Protein AF-A0A7X9C473-F1 (afdb_monomer_lite)

Sequence (97 aa):
MLSAERKAHMINSLKNDYVILTDVVIETIGDISSDMYFTGELHQGDIEELASLRAAYALNMRHNPEKAVDIIEKIFELRDRYDLARAALGSHLPLNA

Radius of gyration: 15.18 Å; chains: 1; bounding box: 30×28×44 Å

Secondary structure (DSSP, 8-state):
---HHHHHHHHHHHHH-HHHHHHHHHHHHHHHHHHHHHHS---HHHHHHHHHHHHHHHHHTTT-HHHHHHHHHHHHHHHHHHHHHHHHHHHHS-S--

Foldseek 3Di:
DDDPVRLVVQLVCLAPPLPVVVVVLVVLLVVLVVLCVVLVVVPVVLVVVSVVLNVQLVVQSNPPSSVNSVSSVVSVVSSVVSVVSVVVVVVPPPPPD

Structure (mmCIF, N/CA/C/O backbone):
data_AF-A0A7X9C473-F1
#
_entry.id   AF-A0A7X9C473-F1
#
loop_
_atom_site.group_PDB
_atom_site.id
_atom_site.type_symbol
_atom_site.label_atom_id
_atom_site.label_alt_id
_atom_site.label_comp_id
_atom_site.label_asym_id
_atom_site.label_entity_id
_atom_site.label_seq_id
_atom_site.pdbx_PDB_ins_code
_atom_site.Cartn_x
_atom_site.Cartn_y
_atom_site.Cartn_z
_atom_site.occupancy
_atom_site.B_iso_or_equiv
_atom_site.auth_seq_id
_atom_site.auth_comp_id
_atom_site.auth_asym_id
_atom_site.auth_atom_id
_atom_site.pdbx_PDB_model_num
ATOM 1 N N . MET A 1 1 ? 9.556 3.028 4.801 1.00 79.94 1 MET A N 1
ATOM 2 C CA . MET A 1 1 ? 8.954 2.792 6.134 1.00 79.94 1 MET A CA 1
ATOM 3 C C . MET A 1 1 ? 8.258 4.033 6.685 1.00 79.94 1 MET A C 1
ATOM 5 O O . MET A 1 1 ? 8.820 5.124 6.669 1.00 79.94 1 MET A O 1
ATOM 9 N N . LEU A 1 2 ? 7.041 3.855 7.192 1.00 88.12 2 LEU A N 1
ATOM 10 C CA . LEU A 1 2 ? 6.217 4.861 7.857 1.00 88.12 2 LEU A CA 1
ATOM 11 C C . LEU A 1 2 ? 6.716 5.127 9.286 1.00 88.12 2 LEU A C 1
ATOM 13 O O . LEU A 1 2 ? 7.104 4.208 10.008 1.00 88.12 2 LEU A O 1
ATOM 17 N N . SER A 1 3 ? 6.649 6.386 9.729 1.00 94.50 3 SER A N 1
ATOM 18 C CA . SER A 1 3 ? 6.900 6.727 11.133 1.00 94.50 3 SER A CA 1
ATOM 19 C C . SER A 1 3 ? 5.810 6.153 12.045 1.00 94.50 3 SER A C 1
ATOM 21 O O . SER A 1 3 ? 4.669 5.962 11.621 1.00 94.50 3 SER A O 1
ATOM 23 N N . ALA A 1 4 ? 6.137 5.931 13.322 1.00 94.31 4 ALA A N 1
ATOM 24 C CA . ALA A 1 4 ? 5.171 5.451 14.316 1.00 94.31 4 ALA A CA 1
ATOM 25 C C . ALA A 1 4 ? 3.941 6.372 14.430 1.00 94.31 4 ALA A C 1
ATOM 27 O O . ALA A 1 4 ? 2.814 5.894 14.528 1.00 94.31 4 ALA A O 1
ATOM 28 N N . GLU A 1 5 ? 4.153 7.687 14.342 1.00 95.88 5 GLU A N 1
ATOM 29 C CA . GLU A 1 5 ? 3.084 8.689 14.335 1.00 95.88 5 GLU A CA 1
ATOM 30 C C . GLU A 1 5 ? 2.163 8.538 13.115 1.00 95.88 5 GLU A C 1
ATOM 32 O O . GLU A 1 5 ? 0.943 8.475 13.265 1.00 95.88 5 GLU A O 1
ATOM 37 N N . ARG A 1 6 ? 2.732 8.394 11.907 1.00 94.31 6 ARG A N 1
ATOM 38 C CA . ARG A 1 6 ? 1.946 8.152 10.687 1.00 94.31 6 ARG A CA 1
ATOM 39 C C . ARG A 1 6 ? 1.174 6.839 10.765 1.00 94.31 6 ARG A C 1
ATOM 41 O O . ARG A 1 6 ? 0.000 6.822 10.402 1.00 94.31 6 ARG A O 1
ATOM 48 N N . LYS A 1 7 ? 1.792 5.767 11.274 1.00 96.31 7 LYS A N 1
ATOM 49 C CA . LYS A 1 7 ? 1.109 4.481 11.482 1.00 96.31 7 LYS A CA 1
ATOM 50 C C . LYS A 1 7 ? -0.083 4.635 12.426 1.00 96.31 7 LYS A C 1
ATOM 52 O O . LYS A 1 7 ? -1.181 4.204 12.087 1.00 96.31 7 LYS A O 1
ATOM 57 N N . ALA A 1 8 ? 0.100 5.300 13.568 1.00 96.75 8 ALA A N 1
ATOM 58 C CA . ALA A 1 8 ? -0.974 5.545 14.529 1.00 96.75 8 ALA A CA 1
ATOM 59 C C . ALA A 1 8 ? -2.119 6.373 13.922 1.00 96.75 8 ALA A C 1
ATOM 61 O O . ALA A 1 8 ? -3.289 6.031 14.105 1.00 96.75 8 ALA A O 1
ATOM 62 N N . HIS A 1 9 ? -1.792 7.414 13.150 1.00 95.88 9 HIS A N 1
ATOM 63 C CA . HIS A 1 9 ? -2.787 8.217 12.443 1.00 95.88 9 HIS A CA 1
ATOM 64 C C . HIS A 1 9 ? -3.587 7.377 11.439 1.00 95.88 9 HIS A C 1
ATOM 66 O O . HIS A 1 9 ? -4.813 7.414 11.454 1.00 95.88 9 HIS A O 1
ATOM 72 N N . MET A 1 10 ? -2.917 6.569 10.611 1.00 96.44 10 MET A N 1
ATOM 73 C CA . MET A 1 10 ? -3.577 5.693 9.636 1.00 96.44 10 MET A CA 1
ATOM 74 C C . MET A 1 10 ? -4.466 4.636 10.300 1.00 96.44 10 MET A C 1
ATOM 76 O O . MET A 1 10 ? -5.591 4.420 9.855 1.00 96.44 10 MET A O 1
ATOM 80 N N . ILE A 1 11 ? -4.003 4.022 11.394 1.00 97.31 11 ILE A N 1
ATOM 81 C CA . ILE A 1 11 ? -4.809 3.086 12.192 1.00 97.31 11 ILE A CA 1
ATOM 82 C C . ILE A 1 11 ? -6.079 3.784 12.688 1.00 97.31 11 ILE A C 1
ATOM 84 O O . ILE A 1 11 ? -7.172 3.226 12.597 1.00 97.31 11 ILE A O 1
ATOM 88 N N . ASN A 1 12 ? -5.949 5.010 13.201 1.00 96.25 12 ASN A N 1
ATOM 89 C CA . ASN A 1 12 ? -7.089 5.786 13.672 1.00 96.25 12 ASN A CA 1
ATOM 90 C C . ASN A 1 12 ? -8.044 6.165 12.526 1.00 96.25 12 ASN A C 1
ATOM 92 O O . ASN A 1 12 ? -9.257 6.092 12.706 1.00 96.25 12 ASN A O 1
ATOM 96 N N . SER A 1 13 ? -7.528 6.508 11.341 1.00 94.75 13 SER A N 1
ATOM 97 C CA . SER A 1 13 ? -8.355 6.724 10.147 1.00 94.75 13 SER A CA 1
ATOM 98 C C . SER A 1 13 ? -9.168 5.476 9.805 1.00 94.75 13 SER A C 1
ATOM 100 O O . SER A 1 13 ? -10.383 5.574 9.710 1.00 94.75 13 SER A O 1
ATOM 102 N N . LEU A 1 14 ? -8.543 4.294 9.734 1.00 96.19 14 LEU A N 1
ATOM 103 C CA . LEU A 1 14 ? -9.250 3.038 9.443 1.00 96.19 14 LEU A CA 1
ATOM 104 C C . LEU A 1 14 ? -10.319 2.684 10.486 1.00 96.19 14 LEU A C 1
ATOM 106 O O . LEU A 1 14 ? -11.360 2.137 10.134 1.00 96.19 14 LEU A O 1
ATOM 110 N N . LYS A 1 15 ? -10.078 2.992 11.766 1.00 95.69 15 LYS A N 1
ATOM 111 C CA . LYS A 1 15 ? -11.046 2.742 12.847 1.00 95.69 15 LYS A CA 1
ATOM 112 C C . LYS A 1 15 ? -12.267 3.659 12.777 1.00 95.69 15 LYS A C 1
ATOM 114 O O . LYS A 1 15 ? -13.359 3.214 13.117 1.00 95.69 15 LYS A O 1
ATOM 119 N N . ASN A 1 16 ? -12.081 4.915 12.371 1.00 95.06 16 ASN A N 1
ATOM 120 C CA . ASN A 1 16 ? -13.149 5.918 12.363 1.00 95.06 16 ASN A CA 1
ATOM 121 C C . ASN A 1 16 ? -13.913 5.951 11.037 1.00 95.06 16 ASN A C 1
ATOM 123 O O . ASN A 1 16 ? -15.139 5.912 11.032 1.00 95.06 16 ASN A O 1
ATOM 127 N N . ASP A 1 17 ? -13.188 6.014 9.925 1.00 93.00 17 ASP A N 1
ATOM 128 C CA . ASP A 1 17 ? -13.735 5.994 8.575 1.00 93.00 17 ASP A CA 1
ATOM 129 C C . ASP A 1 17 ? -12.701 5.388 7.622 1.00 93.00 17 ASP A C 1
ATOM 131 O O . ASP A 1 17 ? -11.795 6.054 7.110 1.00 93.00 17 ASP A O 1
ATOM 135 N N . TYR A 1 18 ? -12.831 4.081 7.399 1.00 89.12 18 TYR A N 1
ATOM 136 C CA . TYR A 1 18 ? -11.917 3.357 6.529 1.00 89.12 18 TYR A CA 1
ATOM 137 C C . TYR A 1 18 ? -12.042 3.778 5.059 1.00 89.12 18 TYR A C 1
ATOM 139 O O . TYR A 1 18 ? -11.110 3.499 4.308 1.00 89.12 18 TYR A O 1
ATOM 147 N N . VAL A 1 19 ? -13.140 4.425 4.634 1.00 92.69 19 VAL A N 1
ATOM 148 C CA . VAL A 1 19 ? -13.412 4.719 3.215 1.00 92.69 19 VAL A CA 1
ATOM 149 C C . VAL A 1 19 ? -12.345 5.643 2.643 1.00 92.69 19 VAL A C 1
ATOM 151 O O . VAL A 1 19 ? -11.710 5.288 1.658 1.00 92.69 19 VAL A O 1
ATOM 154 N N . ILE A 1 20 ? -12.059 6.757 3.320 1.00 91.06 20 ILE A N 1
ATOM 155 C CA . ILE A 1 20 ? -11.118 7.775 2.825 1.00 91.06 20 ILE A CA 1
ATOM 156 C C . ILE A 1 20 ? -9.725 7.180 2.591 1.00 91.06 20 ILE A C 1
ATOM 158 O O . ILE A 1 20 ? -9.117 7.378 1.543 1.00 91.06 20 ILE A O 1
ATOM 162 N N . LEU A 1 21 ? -9.203 6.433 3.567 1.00 94.19 21 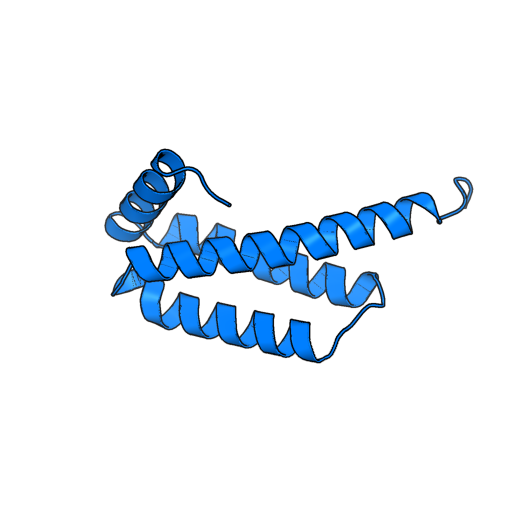LEU A N 1
ATOM 163 C CA . LEU A 1 21 ? -7.886 5.812 3.421 1.00 94.19 21 LEU A CA 1
ATOM 164 C C . LEU A 1 21 ? -7.917 4.645 2.422 1.00 94.19 21 LEU A C 1
ATOM 166 O O . LEU A 1 21 ? -6.923 4.404 1.746 1.00 94.19 21 LEU A O 1
ATOM 170 N N . THR A 1 22 ? -9.046 3.943 2.299 1.00 95.38 22 THR A N 1
ATOM 171 C CA . THR A 1 22 ? -9.221 2.880 1.298 1.00 95.38 22 THR A CA 1
ATOM 172 C C . THR A 1 22 ? -9.161 3.427 -0.119 1.00 95.38 22 THR A C 1
ATOM 174 O O . THR A 1 22 ? -8.490 2.821 -0.951 1.00 95.38 22 THR A O 1
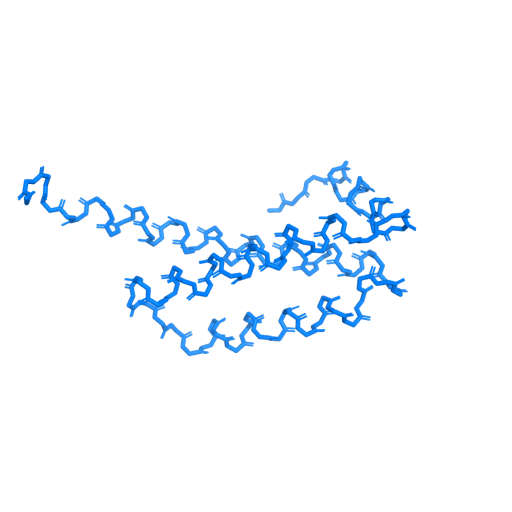ATOM 177 N N . ASP A 1 23 ? -9.789 4.570 -0.388 1.00 96.25 23 ASP A N 1
ATOM 178 C CA . ASP A 1 23 ? -9.763 5.201 -1.710 1.00 96.25 23 ASP A CA 1
ATOM 179 C C . ASP A 1 23 ? -8.321 5.525 -2.124 1.00 96.25 23 ASP A C 1
ATOM 181 O O . ASP A 1 23 ? -7.871 5.092 -3.183 1.00 96.25 23 ASP A O 1
ATOM 185 N N . VAL A 1 24 ? -7.542 6.136 -1.223 1.00 94.75 24 VAL A N 1
ATOM 186 C CA . VAL A 1 24 ? -6.113 6.430 -1.450 1.00 94.75 24 VAL A CA 1
ATOM 187 C C . VAL A 1 24 ? -5.297 5.161 -1.730 1.00 94.75 24 VAL A C 1
ATOM 189 O O . VAL A 1 24 ? -4.408 5.151 -2.586 1.00 94.75 24 VAL A O 1
ATOM 192 N N . VAL A 1 25 ? -5.573 4.072 -1.009 1.00 96.75 25 VAL A N 1
ATOM 193 C CA . VAL A 1 25 ? -4.876 2.792 -1.207 1.00 96.75 25 VAL A CA 1
ATOM 194 C C . VAL A 1 25 ? -5.237 2.169 -2.555 1.00 96.75 25 VAL A C 1
ATOM 196 O O . VAL A 1 25 ? -4.349 1.673 -3.248 1.00 96.75 25 VAL A O 1
ATOM 199 N N . ILE A 1 26 ? -6.510 2.207 -2.953 1.00 96.00 26 ILE A N 1
ATOM 200 C CA . ILE A 1 26 ? -6.969 1.684 -4.246 1.00 96.00 26 ILE A CA 1
ATOM 201 C C . ILE A 1 26 ? -6.363 2.485 -5.400 1.00 96.00 26 ILE A C 1
ATOM 203 O O . ILE A 1 26 ? -5.870 1.876 -6.350 1.00 96.00 26 ILE A O 1
ATOM 207 N N . GLU A 1 27 ? -6.353 3.815 -5.306 1.00 96.50 27 GLU A N 1
ATOM 208 C CA . GLU A 1 27 ? -5.704 4.690 -6.290 1.00 96.50 27 GLU A CA 1
ATOM 209 C C . GLU A 1 27 ? -4.216 4.360 -6.412 1.00 96.50 27 GLU A C 1
ATOM 211 O O . GLU A 1 27 ? -3.720 4.130 -7.511 1.00 96.50 27 GLU A O 1
ATOM 216 N N . THR A 1 28 ? -3.526 4.205 -5.280 1.00 96.12 28 THR A N 1
ATOM 217 C CA . THR A 1 28 ? -2.105 3.840 -5.269 1.00 96.12 28 THR A CA 1
ATOM 218 C C . THR A 1 28 ? -1.848 2.484 -5.935 1.00 96.12 28 THR A C 1
ATOM 220 O O . THR A 1 28 ? -0.898 2.342 -6.695 1.00 96.12 28 THR A O 1
ATOM 223 N N . ILE A 1 29 ? -2.692 1.476 -5.695 1.00 96.12 29 ILE A N 1
ATOM 224 C CA . ILE A 1 29 ? -2.588 0.172 -6.374 1.00 96.12 29 ILE A CA 1
ATOM 225 C C . ILE A 1 29 ? -2.784 0.324 -7.892 1.00 96.12 29 ILE A C 1
ATOM 227 O O . ILE A 1 29 ? -2.106 -0.352 -8.673 1.00 96.12 29 ILE A O 1
ATOM 231 N N . GLY A 1 30 ? -3.706 1.196 -8.309 1.00 93.81 30 GLY A N 1
ATOM 232 C CA . GLY A 1 30 ? -3.934 1.537 -9.712 1.00 93.81 30 GLY A CA 1
ATOM 233 C C . GLY A 1 30 ? -2.704 2.170 -10.361 1.00 93.81 30 GLY A C 1
ATOM 234 O O . GLY A 1 30 ? -2.276 1.699 -11.414 1.00 93.81 30 GLY A O 1
ATOM 235 N N . ASP A 1 31 ? -2.102 3.161 -9.698 1.00 92.56 31 ASP A N 1
ATOM 236 C CA . ASP A 1 31 ? -0.873 3.832 -10.141 1.00 92.56 31 ASP A CA 1
ATOM 237 C C . ASP A 1 31 ? 0.260 2.823 -10.355 1.00 92.56 31 ASP A C 1
ATOM 239 O O . ASP A 1 31 ? 0.832 2.760 -11.440 1.00 92.56 31 ASP A O 1
ATOM 243 N N . ILE A 1 32 ? 0.522 1.965 -9.360 1.00 92.69 32 ILE A N 1
ATOM 244 C CA . ILE A 1 32 ? 1.567 0.933 -9.443 1.00 92.69 32 ILE A CA 1
ATOM 245 C C . ILE A 1 32 ? 1.311 0.001 -10.631 1.00 92.69 32 ILE A C 1
ATOM 247 O O . ILE A 1 32 ? 2.225 -0.290 -11.396 1.00 92.69 32 ILE A O 1
ATOM 251 N N . SER A 1 33 ? 0.068 -0.459 -10.802 1.00 91.31 33 SER A N 1
ATOM 252 C CA . SER A 1 33 ? -0.296 -1.358 -11.908 1.00 91.31 33 SER A CA 1
ATOM 253 C C . SER A 1 33 ? -0.074 -0.701 -13.273 1.00 91.31 33 SER A C 1
ATOM 255 O O . SER A 1 33 ? 0.346 -1.360 -14.224 1.00 91.31 33 SER A O 1
ATOM 257 N N . SER A 1 34 ? -0.362 0.598 -13.377 1.00 89.62 34 SER A N 1
ATOM 258 C CA . SER A 1 34 ? -0.107 1.385 -14.581 1.00 89.62 34 SER A CA 1
ATOM 259 C C . SER A 1 34 ? 1.394 1.530 -14.825 1.00 89.62 34 SER A C 1
ATOM 261 O O . SER A 1 34 ? 1.863 1.249 -15.926 1.00 89.62 34 SER A O 1
ATOM 263 N N . ASP A 1 35 ? 2.162 1.905 -13.804 1.00 87.81 35 ASP A N 1
ATOM 264 C CA . ASP A 1 35 ? 3.609 2.081 -13.918 1.00 87.81 35 ASP A CA 1
ATOM 265 C C . ASP A 1 35 ? 4.300 0.766 -14.299 1.00 87.81 35 ASP A C 1
ATOM 267 O O . ASP A 1 35 ? 5.096 0.761 -15.231 1.00 87.81 35 ASP A O 1
ATOM 271 N N . MET A 1 36 ? 3.917 -0.362 -13.692 1.00 87.88 36 MET A N 1
ATOM 272 C CA . MET A 1 36 ? 4.344 -1.709 -14.094 1.00 87.88 36 MET A CA 1
ATOM 273 C C . MET A 1 36 ? 4.175 -1.950 -15.597 1.00 87.88 36 MET A C 1
ATOM 275 O O . MET A 1 36 ? 5.087 -2.432 -16.264 1.00 87.88 36 MET A O 1
ATOM 279 N N . TYR A 1 37 ? 3.004 -1.610 -16.140 1.00 84.31 37 TYR A N 1
ATOM 280 C CA . TYR A 1 37 ? 2.715 -1.782 -17.560 1.00 84.31 37 TYR A CA 1
ATOM 281 C C . TYR A 1 37 ? 3.572 -0.861 -18.441 1.00 84.31 37 TYR A C 1
ATOM 283 O O . TYR A 1 37 ? 4.089 -1.298 -19.469 1.00 84.31 37 TYR A O 1
ATOM 291 N N . PHE A 1 38 ? 3.740 0.403 -18.043 1.00 79.75 38 PHE A N 1
ATOM 292 C CA . PHE A 1 38 ? 4.476 1.398 -18.826 1.00 79.75 38 PHE A CA 1
ATOM 293 C C . PHE A 1 38 ? 5.992 1.231 -18.769 1.00 79.75 38 PHE A C 1
ATOM 295 O O . PHE A 1 38 ? 6.659 1.540 -19.757 1.00 79.75 38 PHE A O 1
ATOM 302 N N . THR A 1 39 ? 6.552 0.758 -17.653 1.00 74.69 39 THR A N 1
ATOM 303 C CA . THR A 1 39 ? 8.002 0.593 -17.544 1.00 74.69 39 THR A CA 1
ATOM 304 C C . THR A 1 39 ? 8.531 -0.603 -18.325 1.00 74.69 39 THR A C 1
ATOM 306 O O . THR A 1 39 ? 9.725 -0.670 -18.601 1.00 74.69 39 THR A O 1
ATOM 309 N N . GLY A 1 40 ? 7.665 -1.548 -18.708 1.00 65.88 40 GLY A N 1
ATOM 310 C CA . GLY A 1 40 ? 8.072 -2.785 -19.379 1.00 65.88 40 GLY A CA 1
ATOM 311 C C . GLY A 1 40 ? 8.851 -3.749 -18.472 1.00 65.88 40 GLY A C 1
ATOM 312 O O . GLY A 1 40 ? 9.121 -4.877 -18.880 1.00 65.88 40 GLY A O 1
ATOM 313 N N . GLU A 1 41 ? 9.149 -3.351 -17.230 1.00 61.84 41 GLU A N 1
ATOM 314 C CA . GLU A 1 41 ? 9.745 -4.163 -16.163 1.00 61.84 41 GLU A CA 1
ATOM 315 C C . GLU A 1 41 ? 8.653 -4.916 -15.384 1.00 61.84 41 GLU A C 1
ATOM 317 O O . GLU A 1 41 ? 8.565 -4.884 -14.153 1.00 61.84 41 GLU A O 1
ATOM 322 N N . LEU A 1 42 ? 7.773 -5.596 -16.124 1.00 62.31 42 LEU A N 1
ATOM 323 C CA . LEU A 1 42 ? 6.778 -6.502 -15.558 1.00 62.31 42 LEU A CA 1
ATOM 324 C C . LEU A 1 42 ? 7.491 -7.749 -15.032 1.00 62.31 42 LEU A C 1
ATOM 326 O O . LEU A 1 42 ? 7.575 -8.782 -15.700 1.00 62.31 42 LEU A O 1
ATOM 330 N N . HIS A 1 43 ? 7.999 -7.677 -13.807 1.00 73.62 43 HIS A N 1
ATOM 331 C CA . HIS A 1 43 ? 8.316 -8.882 -13.066 1.00 73.62 43 HIS A CA 1
ATOM 332 C C . HIS A 1 43 ? 6.994 -9.548 -12.684 1.00 73.62 43 HIS A C 1
ATOM 334 O O . HIS A 1 43 ? 6.235 -9.027 -11.873 1.00 73.62 43 HIS A O 1
ATOM 340 N N . GLN A 1 44 ? 6.714 -10.719 -13.266 1.00 73.94 44 GLN A N 1
ATOM 341 C CA . GLN A 1 44 ? 5.514 -11.514 -12.969 1.00 73.94 44 GLN A CA 1
ATOM 342 C C . GLN A 1 44 ? 5.272 -11.665 -11.451 1.00 73.94 44 GLN A C 1
ATOM 344 O O . GLN A 1 44 ? 4.131 -11.622 -10.999 1.00 73.94 44 GLN A O 1
ATOM 349 N N . GLY A 1 45 ? 6.351 -11.762 -10.664 1.00 85.75 45 GLY A N 1
ATOM 350 C CA . GLY A 1 45 ? 6.290 -11.820 -9.203 1.00 85.75 45 GLY A CA 1
ATOM 351 C C . GLY A 1 45 ? 5.734 -10.556 -8.536 1.00 85.75 45 GLY A C 1
ATOM 352 O O . GLY A 1 45 ? 5.002 -10.680 -7.560 1.00 85.75 45 GLY A O 1
ATOM 353 N N . ASP A 1 46 ? 5.998 -9.362 -9.071 1.00 90.00 46 ASP A N 1
ATOM 354 C CA . ASP A 1 46 ? 5.493 -8.106 -8.499 1.00 90.00 46 ASP A CA 1
ATOM 355 C C . ASP A 1 46 ? 3.988 -7.914 -8.791 1.00 90.00 46 ASP A C 1
ATOM 357 O O . ASP A 1 46 ? 3.256 -7.363 -7.969 1.00 90.00 46 ASP A O 1
ATOM 361 N N . ILE A 1 47 ? 3.485 -8.432 -9.922 1.00 89.56 47 ILE A N 1
ATOM 362 C CA . ILE A 1 47 ? 2.040 -8.464 -10.230 1.00 89.56 47 ILE A CA 1
ATOM 363 C C . ILE A 1 47 ? 1.306 -9.355 -9.221 1.00 89.56 47 ILE A C 1
ATOM 365 O O . ILE A 1 47 ? 0.265 -8.981 -8.673 1.00 89.56 47 ILE A O 1
ATOM 369 N N . GLU A 1 48 ? 1.852 -10.547 -8.973 1.00 92.25 48 GLU A N 1
ATOM 370 C CA . GLU A 1 48 ? 1.316 -11.497 -7.998 1.00 92.25 48 GLU A CA 1
ATOM 371 C C . GLU A 1 48 ? 1.393 -10.935 -6.573 1.00 92.25 48 GLU A C 1
ATOM 373 O O . GLU A 1 48 ? 0.434 -11.060 -5.802 1.00 92.25 48 GLU A O 1
ATOM 378 N N . GLU A 1 49 ? 2.489 -10.249 -6.239 1.00 94.19 49 GLU A N 1
ATOM 379 C CA . GLU A 1 49 ? 2.649 -9.535 -4.975 1.00 94.19 49 GLU A CA 1
ATOM 380 C C . GLU A 1 49 ? 1.579 -8.449 -4.809 1.00 94.19 49 GLU A C 1
ATOM 382 O O . GLU A 1 49 ? 0.866 -8.454 -3.803 1.00 94.19 49 GLU A O 1
ATOM 387 N N . LEU A 1 50 ? 1.394 -7.563 -5.793 1.00 95.25 50 LEU A N 1
ATOM 388 C CA . LEU A 1 50 ? 0.400 -6.489 -5.730 1.00 95.25 50 LEU A CA 1
ATOM 389 C C . LEU A 1 50 ? -1.026 -7.036 -5.586 1.00 95.25 50 LEU A C 1
ATOM 391 O O . LEU A 1 50 ? -1.814 -6.527 -4.782 1.00 95.25 50 LEU A O 1
ATOM 395 N N . ALA A 1 51 ? -1.358 -8.106 -6.315 1.00 95.12 51 ALA A N 1
ATOM 396 C CA . ALA A 1 51 ? -2.647 -8.782 -6.196 1.00 95.12 51 ALA A CA 1
ATOM 397 C C . ALA A 1 51 ? -2.856 -9.372 -4.788 1.00 95.12 51 ALA A C 1
ATOM 399 O O . ALA A 1 51 ? -3.930 -9.212 -4.197 1.00 95.12 51 ALA A O 1
ATOM 400 N N . SER A 1 52 ? -1.821 -10.002 -4.227 1.00 97.31 52 SER A N 1
ATOM 401 C CA . SER A 1 52 ? -1.832 -10.555 -2.870 1.00 97.31 52 SER A CA 1
ATOM 402 C C . SER A 1 52 ? -1.983 -9.464 -1.806 1.00 97.31 52 SER A C 1
ATOM 404 O O . SER A 1 52 ? -2.828 -9.577 -0.915 1.00 97.31 52 SER A O 1
ATOM 406 N N . LEU A 1 53 ? -1.238 -8.361 -1.930 1.00 98.00 53 LEU A N 1
ATOM 407 C CA . LEU A 1 53 ? -1.319 -7.209 -1.029 1.00 98.00 53 LEU A CA 1
ATOM 408 C C . LEU A 1 53 ? -2.702 -6.556 -1.076 1.00 98.00 53 LEU A C 1
ATOM 410 O O . LEU A 1 53 ? -3.284 -6.293 -0.024 1.00 98.00 53 LEU A O 1
ATOM 414 N N . ARG A 1 54 ? -3.280 -6.373 -2.270 1.00 97.75 54 ARG A N 1
ATOM 415 C CA . ARG A 1 54 ? -4.650 -5.864 -2.437 1.00 97.75 54 ARG A CA 1
ATOM 416 C C . ARG A 1 54 ? -5.671 -6.749 -1.724 1.00 97.75 54 ARG A C 1
ATOM 418 O O . ARG A 1 54 ? -6.519 -6.242 -0.988 1.00 97.75 54 ARG A O 1
ATOM 425 N N . ALA A 1 55 ? -5.597 -8.063 -1.933 1.00 97.81 55 ALA A N 1
ATOM 426 C CA . ALA A 1 55 ? -6.504 -9.012 -1.296 1.00 97.81 55 ALA A CA 1
ATOM 427 C C . ALA A 1 55 ? -6.342 -9.000 0.232 1.00 97.81 55 ALA A C 1
ATOM 429 O O . ALA A 1 55 ? -7.328 -8.926 0.969 1.00 97.81 55 ALA A O 1
ATOM 430 N N . ALA A 1 56 ? -5.100 -9.006 0.719 1.00 98.12 56 ALA A N 1
ATOM 431 C CA . ALA A 1 56 ? -4.804 -8.932 2.141 1.00 98.12 56 ALA A CA 1
ATOM 432 C C . ALA A 1 56 ? -5.318 -7.625 2.760 1.00 98.12 56 ALA A C 1
ATOM 434 O O . ALA A 1 56 ? -5.898 -7.659 3.846 1.00 98.12 56 ALA A O 1
ATOM 435 N N . TYR A 1 57 ? -5.154 -6.485 2.086 1.00 98.12 57 TYR A N 1
ATOM 436 C CA . TYR A 1 57 ? -5.660 -5.202 2.564 1.00 98.12 57 TYR A CA 1
ATOM 437 C C . TYR A 1 57 ? -7.184 -5.236 2.722 1.00 98.12 57 TYR A C 1
ATOM 439 O O . TYR A 1 57 ? -7.691 -4.965 3.811 1.00 98.12 57 TYR A O 1
ATOM 447 N N . ALA A 1 58 ? -7.906 -5.675 1.685 1.00 96.50 58 ALA A N 1
ATOM 448 C CA . ALA A 1 58 ? -9.367 -5.760 1.701 1.00 96.50 58 ALA A CA 1
ATOM 449 C C . ALA A 1 58 ? -9.902 -6.647 2.842 1.00 96.50 58 ALA A C 1
ATOM 451 O O . ALA A 1 58 ? -10.929 -6.331 3.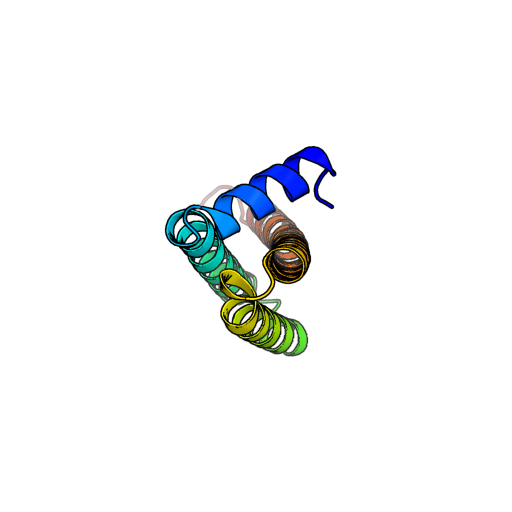443 1.00 96.50 58 ALA A O 1
ATOM 452 N N . LEU A 1 59 ? -9.186 -7.726 3.181 1.00 97.06 59 LEU A N 1
ATOM 453 C CA . LEU A 1 59 ? -9.534 -8.614 4.295 1.00 97.06 59 LEU A CA 1
ATOM 454 C C . LEU A 1 59 ? -9.318 -7.976 5.677 1.00 97.06 59 LEU A C 1
ATOM 456 O O . LEU A 1 59 ? -10.006 -8.339 6.630 1.00 97.06 59 LEU A O 1
ATOM 460 N N . ASN A 1 60 ? -8.356 -7.058 5.812 1.00 97.69 60 ASN A N 1
ATOM 461 C CA . ASN A 1 60 ? -7.936 -6.532 7.113 1.00 97.69 60 ASN A CA 1
ATOM 462 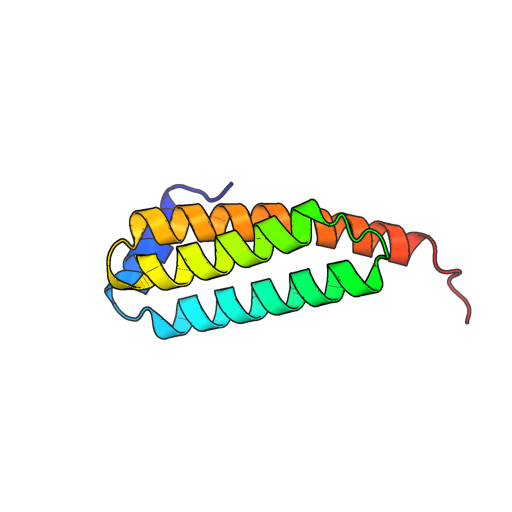C C . ASN A 1 60 ? -8.430 -5.106 7.390 1.00 97.69 60 ASN A C 1
ATOM 464 O O . ASN A 1 60 ? -8.615 -4.775 8.555 1.00 97.69 60 ASN A O 1
ATOM 468 N N . MET A 1 61 ? -8.711 -4.280 6.376 1.00 95.62 61 MET A N 1
ATOM 469 C CA . MET A 1 61 ? -8.971 -2.836 6.542 1.00 95.62 61 MET A CA 1
ATOM 470 C C . MET A 1 61 ? -10.067 -2.490 7.566 1.00 95.62 61 MET A C 1
ATOM 472 O O . MET A 1 61 ? -9.955 -1.478 8.250 1.00 95.62 61 MET A O 1
ATOM 476 N N . ARG A 1 62 ? -11.091 -3.345 7.720 1.00 93.88 62 ARG A N 1
ATOM 477 C CA . ARG A 1 62 ? -12.180 -3.154 8.700 1.00 93.88 62 ARG A CA 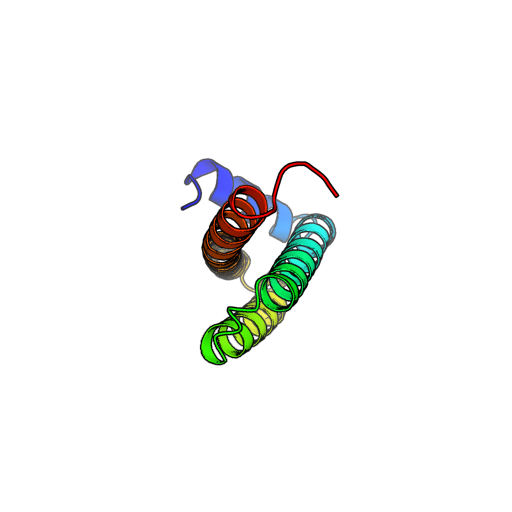1
ATOM 478 C C . ARG A 1 62 ? -11.982 -3.900 10.019 1.00 93.88 62 ARG A C 1
ATOM 480 O O . ARG A 1 62 ? -12.514 -3.485 11.040 1.00 93.88 62 ARG A O 1
ATOM 487 N N . HIS A 1 63 ? -11.290 -5.037 9.988 1.00 94.50 63 HIS A N 1
ATOM 488 C CA . HIS A 1 63 ? -11.280 -6.006 11.093 1.00 94.50 63 HIS A CA 1
ATOM 489 C C . HIS A 1 63 ? -9.945 -6.065 11.837 1.00 94.50 63 HIS A C 1
ATOM 491 O O . HIS A 1 63 ? -9.897 -6.502 12.982 1.00 94.50 63 HIS A O 1
ATOM 497 N N . ASN A 1 64 ? -8.863 -5.636 11.190 1.00 97.69 64 ASN A N 1
ATOM 498 C CA . ASN A 1 64 ? -7.520 -5.575 11.746 1.00 97.69 64 ASN A CA 1
ATOM 499 C C . ASN A 1 64 ? -6.756 -4.369 11.152 1.00 97.69 64 ASN A C 1
ATOM 501 O O . ASN A 1 64 ? -5.908 -4.546 10.269 1.00 97.69 64 ASN A O 1
ATOM 505 N N . PRO A 1 65 ? -7.088 -3.138 11.590 1.00 96.69 65 PRO A N 1
ATOM 506 C CA . PRO A 1 65 ? -6.485 -1.902 11.089 1.00 96.69 65 PRO A CA 1
ATOM 507 C C . PRO A 1 65 ? -4.960 -1.856 11.201 1.00 96.69 65 PRO A C 1
ATOM 509 O O . PRO A 1 65 ? -4.292 -1.354 10.304 1.00 96.69 65 PRO A O 1
ATOM 512 N N . GLU A 1 66 ? -4.399 -2.403 12.276 1.00 97.44 66 GLU A N 1
ATOM 513 C CA . GLU A 1 66 ? -2.959 -2.486 12.509 1.00 97.44 66 GLU A CA 1
ATOM 514 C C . GLU A 1 66 ? -2.281 -3.276 11.383 1.00 97.44 66 GLU A C 1
ATOM 516 O O . GLU A 1 66 ? -1.388 -2.767 10.705 1.00 97.44 66 GLU A O 1
ATOM 521 N N . LYS A 1 67 ? -2.787 -4.482 11.100 1.00 97.75 67 LYS A N 1
ATOM 522 C CA . LYS A 1 67 ? -2.291 -5.302 9.991 1.00 97.75 67 LYS A CA 1
ATOM 523 C C . LYS A 1 67 ? -2.551 -4.657 8.630 1.00 97.75 67 LYS A C 1
ATOM 525 O O . LYS A 1 67 ? -1.737 -4.807 7.724 1.00 97.75 67 LYS A O 1
ATOM 530 N N . ALA A 1 68 ? -3.669 -3.954 8.464 1.00 97.81 68 ALA A N 1
ATOM 531 C CA . ALA A 1 68 ? -3.953 -3.224 7.234 1.00 97.81 68 ALA A CA 1
ATOM 532 C C . ALA A 1 68 ? -2.917 -2.118 6.977 1.00 97.81 68 ALA A C 1
ATOM 534 O O . ALA A 1 68 ? -2.470 -1.980 5.845 1.00 97.81 68 ALA A O 1
ATOM 535 N N . VAL A 1 69 ? -2.474 -1.392 8.008 1.00 97.69 69 VAL A N 1
ATOM 536 C CA . VAL A 1 69 ? -1.415 -0.376 7.875 1.00 97.69 69 VAL A CA 1
ATOM 537 C C . VAL A 1 69 ? -0.059 -0.989 7.532 1.00 97.69 69 VAL A C 1
ATOM 539 O O . VAL A 1 69 ? 0.652 -0.436 6.696 1.00 97.69 69 VAL A O 1
ATOM 542 N N . ASP A 1 70 ? 0.280 -2.156 8.080 1.00 97.62 70 ASP A N 1
ATOM 543 C CA . ASP A 1 70 ? 1.496 -2.869 7.663 1.00 97.62 70 ASP A CA 1
ATOM 544 C C . ASP A 1 70 ? 1.429 -3.322 6.191 1.00 97.62 70 ASP A C 1
ATOM 546 O O . ASP A 1 70 ? 2.447 -3.388 5.507 1.00 97.62 70 ASP A O 1
ATOM 550 N N . ILE A 1 71 ? 0.231 -3.609 5.668 1.00 98.31 71 ILE A N 1
ATOM 551 C CA . ILE A 1 71 ? 0.031 -3.912 4.242 1.00 98.31 71 ILE A CA 1
ATOM 552 C C . ILE A 1 71 ? 0.155 -2.643 3.386 1.00 98.31 71 ILE A C 1
ATOM 554 O O . ILE A 1 71 ? 0.782 -2.698 2.331 1.00 98.31 71 ILE A O 1
ATOM 558 N N . ILE A 1 72 ? -0.383 -1.504 3.840 1.00 97.62 72 ILE A N 1
ATOM 559 C CA . ILE A 1 72 ? -0.214 -0.202 3.166 1.00 97.62 72 ILE A CA 1
ATOM 560 C C . ILE A 1 72 ? 1.272 0.139 3.024 1.00 97.62 72 ILE A C 1
ATOM 562 O O . ILE A 1 72 ? 1.700 0.591 1.967 1.00 97.62 72 ILE A O 1
ATOM 566 N N . GLU A 1 73 ? 2.070 -0.108 4.062 1.00 96.75 73 GLU A N 1
ATOM 567 C CA . GLU A 1 73 ? 3.514 0.127 4.015 1.00 96.75 73 GLU A CA 1
ATOM 568 C C . GLU A 1 73 ? 4.192 -0.672 2.895 1.00 96.75 73 GLU A C 1
ATOM 570 O O . GLU A 1 73 ? 4.947 -0.094 2.119 1.00 96.75 73 GLU A O 1
ATOM 575 N N . LYS A 1 74 ? 3.845 -1.954 2.732 1.00 97.12 74 LYS A N 1
ATOM 576 C CA . LYS A 1 74 ? 4.357 -2.788 1.630 1.00 97.12 74 LYS A CA 1
ATOM 577 C C . LYS A 1 74 ? 3.903 -2.302 0.254 1.00 97.12 74 LYS A C 1
ATOM 579 O O . LYS A 1 74 ? 4.671 -2.348 -0.701 1.00 97.12 74 LYS A O 1
ATOM 584 N N . ILE A 1 75 ? 2.666 -1.813 0.145 1.00 96.69 75 ILE A N 1
ATOM 585 C CA . ILE A 1 75 ? 2.162 -1.199 -1.093 1.00 96.69 75 ILE A CA 1
ATOM 586 C C . ILE A 1 75 ? 2.994 0.043 -1.443 1.00 96.69 75 ILE A C 1
ATOM 588 O O . ILE A 1 75 ? 3.349 0.229 -2.602 1.00 96.69 75 ILE A O 1
ATOM 592 N N . PHE A 1 76 ? 3.348 0.873 -0.459 1.00 94.62 76 PHE A N 1
ATOM 593 C CA . PHE A 1 76 ? 4.209 2.038 -0.685 1.00 94.62 76 PHE A CA 1
ATOM 594 C C . PHE A 1 76 ? 5.649 1.661 -1.030 1.00 94.62 76 PHE A C 1
ATOM 596 O O . PHE A 1 76 ? 6.233 2.293 -1.898 1.00 94.62 76 PHE A O 1
ATOM 603 N N . GLU A 1 77 ? 6.203 0.610 -0.433 1.00 93.44 77 GLU A N 1
ATOM 604 C CA . GLU A 1 77 ? 7.526 0.102 -0.821 1.00 93.44 77 GLU A CA 1
ATOM 605 C C . GLU A 1 77 ? 7.547 -0.378 -2.278 1.00 93.44 77 GLU A C 1
ATOM 607 O O . GLU A 1 77 ? 8.502 -0.118 -3.011 1.00 93.44 77 GLU A O 1
ATOM 612 N N . LEU A 1 78 ? 6.478 -1.041 -2.726 1.00 92.19 78 LEU A N 1
ATOM 613 C CA . LEU A 1 78 ? 6.318 -1.418 -4.127 1.00 92.19 78 LEU A CA 1
ATOM 614 C C . LEU A 1 78 ? 6.165 -0.185 -5.028 1.00 92.19 78 LEU A C 1
ATOM 616 O O . LEU A 1 78 ? 6.804 -0.121 -6.075 1.00 92.19 78 LEU A O 1
ATOM 620 N N . ARG A 1 79 ? 5.383 0.816 -4.606 1.00 91.75 79 ARG A N 1
ATOM 621 C CA . ARG A 1 79 ? 5.270 2.098 -5.315 1.00 91.75 79 ARG A CA 1
ATOM 622 C C . ARG A 1 79 ? 6.624 2.773 -5.494 1.00 91.75 79 ARG A C 1
ATOM 624 O O . ARG A 1 79 ? 6.951 3.135 -6.617 1.00 91.75 79 ARG A O 1
ATOM 631 N N . ASP A 1 80 ? 7.420 2.883 -4.434 1.00 90.62 80 ASP A N 1
ATOM 632 C CA . ASP A 1 80 ? 8.732 3.533 -4.478 1.00 90.62 80 ASP A CA 1
ATOM 633 C C . ASP A 1 80 ? 9.654 2.875 -5.523 1.00 90.62 80 ASP A C 1
ATOM 635 O O . ASP A 1 80 ? 10.384 3.571 -6.232 1.00 90.62 80 ASP A O 1
ATOM 639 N N . ARG A 1 81 ? 9.590 1.541 -5.685 1.00 88.19 81 ARG A N 1
ATOM 640 C CA . ARG A 1 81 ? 10.332 0.825 -6.742 1.00 88.19 81 ARG A CA 1
ATOM 641 C C . ARG A 1 81 ? 9.923 1.283 -8.145 1.00 88.19 81 ARG A C 1
ATOM 643 O O . ARG A 1 81 ? 10.792 1.566 -8.970 1.00 88.19 81 ARG A O 1
ATOM 650 N N . TYR A 1 82 ? 8.623 1.380 -8.413 1.00 87.69 82 TYR A N 1
ATOM 651 C CA . TYR A 1 82 ? 8.115 1.760 -9.734 1.00 87.69 82 TYR A CA 1
ATOM 652 C C . TYR A 1 82 ? 8.206 3.263 -10.010 1.00 87.69 82 TYR A C 1
ATOM 654 O O . TYR A 1 82 ? 8.462 3.650 -11.148 1.00 87.69 82 TYR A O 1
ATOM 662 N N . ASP A 1 83 ? 8.125 4.109 -8.981 1.00 86.56 83 ASP A N 1
ATOM 663 C CA . ASP A 1 83 ? 8.415 5.539 -9.094 1.00 86.56 83 ASP A CA 1
ATOM 664 C C . ASP A 1 83 ? 9.874 5.774 -9.530 1.00 86.56 83 ASP A C 1
ATOM 666 O O . ASP A 1 83 ? 10.134 6.592 -10.418 1.00 86.56 83 ASP A O 1
ATOM 670 N N . LEU A 1 84 ? 10.824 5.009 -8.976 1.00 85.31 84 LEU A N 1
ATOM 671 C CA . LEU A 1 84 ? 12.229 5.035 -9.399 1.00 85.31 84 LEU A CA 1
ATOM 672 C C . LEU A 1 84 ? 12.416 4.520 -10.832 1.00 85.31 84 LEU A C 1
ATOM 674 O O . LEU A 1 84 ? 13.119 5.159 -11.617 1.00 85.31 84 LEU A O 1
ATOM 678 N N . ALA A 1 85 ? 11.772 3.406 -11.195 1.00 83.44 85 ALA A N 1
ATOM 679 C CA . ALA A 1 85 ? 11.835 2.858 -12.551 1.00 83.44 85 ALA A CA 1
ATOM 680 C C . ALA A 1 85 ? 11.279 3.854 -13.585 1.00 83.44 85 ALA A C 1
ATOM 682 O O . ALA A 1 85 ? 11.914 4.135 -14.604 1.00 83.44 85 ALA A O 1
ATOM 683 N N . ARG A 1 86 ? 10.132 4.474 -13.288 1.00 80.62 86 ARG A N 1
ATOM 684 C CA . ARG A 1 86 ? 9.516 5.513 -14.121 1.00 80.62 86 ARG A CA 1
ATOM 685 C C . ARG A 1 86 ? 10.420 6.735 -14.278 1.00 80.62 86 ARG A C 1
ATOM 687 O O . ARG A 1 86 ? 10.568 7.242 -15.389 1.00 80.62 86 ARG A O 1
ATOM 694 N N . ALA A 1 87 ? 11.043 7.202 -13.196 1.00 82.56 87 ALA A N 1
ATOM 695 C CA . ALA A 1 87 ? 11.996 8.309 -13.254 1.00 82.56 87 ALA A CA 1
ATOM 696 C C . ALA A 1 87 ? 13.218 7.968 -14.127 1.00 82.56 87 ALA A C 1
ATOM 698 O O . ALA A 1 87 ? 13.659 8.804 -14.920 1.00 82.56 87 ALA A O 1
ATOM 699 N N . ALA A 1 88 ? 13.726 6.734 -14.039 1.00 79.75 88 ALA A N 1
ATOM 700 C CA . ALA A 1 88 ? 14.816 6.259 -14.887 1.00 79.75 88 ALA A CA 1
ATOM 701 C C . ALA A 1 88 ? 14.416 6.249 -16.374 1.00 79.75 88 ALA A C 1
ATOM 703 O O . ALA A 1 88 ? 15.146 6.787 -17.205 1.00 79.75 88 ALA A O 1
ATOM 704 N N . LEU A 1 89 ? 13.225 5.752 -16.718 1.00 74.44 89 LEU A N 1
ATOM 705 C CA . LEU A 1 89 ? 12.686 5.804 -18.086 1.00 74.44 89 LEU A CA 1
ATOM 706 C C . LEU A 1 89 ? 12.519 7.235 -18.610 1.00 74.44 89 LEU A C 1
ATOM 708 O 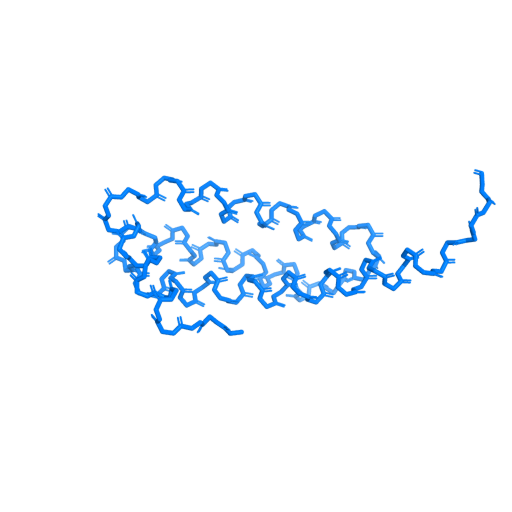O . LEU A 1 89 ? 12.935 7.532 -19.730 1.00 74.44 89 LEU A O 1
ATOM 712 N N . GLY A 1 90 ? 11.972 8.137 -17.791 1.00 67.06 90 GLY A N 1
ATOM 713 C CA . GLY A 1 90 ? 11.832 9.555 -18.130 1.00 67.06 90 GLY A CA 1
ATOM 714 C C . GLY A 1 90 ? 13.172 10.254 -18.383 1.00 67.06 90 GLY A C 1
ATOM 715 O O . GLY A 1 90 ? 13.244 11.150 -19.219 1.00 67.06 90 GLY A O 1
ATOM 716 N N . SER A 1 91 ? 14.249 9.810 -17.724 1.00 57.50 91 SER A N 1
ATOM 717 C CA . SER A 1 91 ? 15.613 10.309 -17.957 1.00 57.50 91 SER A CA 1
ATOM 718 C C . SER A 1 91 ? 16.269 9.786 -19.246 1.00 57.50 91 SER A C 1
ATOM 720 O O . SER A 1 91 ? 17.255 10.362 -19.708 1.00 57.50 91 SER A O 1
ATOM 722 N N . HIS A 1 92 ? 15.720 8.722 -19.844 1.00 52.06 92 HIS A N 1
ATOM 723 C CA . HIS A 1 92 ? 16.219 8.098 -21.074 1.00 52.06 92 HIS A CA 1
ATOM 724 C C . HIS A 1 92 ? 15.418 8.461 -22.333 1.00 52.06 92 HIS A C 1
ATOM 726 O O . HIS A 1 92 ? 15.853 8.140 -23.441 1.00 52.06 92 HIS A O 1
ATOM 732 N N . LEU A 1 93 ? 14.285 9.155 -22.201 1.00 45.72 93 LEU A N 1
ATOM 733 C CA . LEU A 1 93 ? 13.582 9.726 -23.347 1.00 45.72 93 LEU A CA 1
ATOM 734 C C . LEU A 1 93 ? 14.377 10.939 -23.863 1.00 45.72 93 LEU A C 1
ATOM 736 O O . LEU A 1 93 ? 14.676 11.843 -23.078 1.00 45.72 93 LEU A O 1
ATOM 740 N N . PRO A 1 94 ? 14.757 10.993 -25.156 1.00 43.41 94 PRO A N 1
ATOM 741 C CA . PRO A 1 94 ? 15.410 12.176 -25.694 1.00 43.41 94 PRO A CA 1
ATOM 742 C C . PRO A 1 94 ? 14.481 13.373 -25.489 1.00 43.41 94 PRO A C 1
ATOM 744 O O . PRO A 1 94 ? 13.306 13.314 -25.838 1.00 43.41 94 PRO A O 1
ATOM 747 N N . LEU A 1 95 ? 15.020 14.464 -24.942 1.00 47.97 95 LEU A N 1
ATOM 748 C CA . LEU A 1 95 ? 14.294 15.699 -24.608 1.00 47.97 95 LEU A CA 1
ATOM 749 C C . LEU A 1 95 ? 13.631 16.411 -25.807 1.00 47.97 95 LEU A C 1
ATOM 751 O O . LEU A 1 95 ? 13.123 17.511 -25.640 1.00 47.97 95 LEU A O 1
ATOM 755 N N . ASN A 1 96 ? 13.615 15.809 -26.996 1.00 44.31 96 ASN A N 1
ATOM 756 C CA . ASN A 1 96 ? 12.995 16.355 -28.193 1.00 44.31 96 ASN A CA 1
ATOM 757 C C . ASN A 1 96 ? 12.277 15.232 -28.961 1.00 44.31 96 ASN A C 1
ATOM 759 O O . ASN A 1 96 ? 12.923 14.476 -29.692 1.00 44.31 96 ASN A O 1
ATOM 763 N N . ALA A 1 97 ? 10.957 15.153 -28.807 1.00 38.12 97 ALA A N 1
ATOM 764 C CA . ALA A 1 97 ? 10.039 14.546 -29.768 1.00 38.12 97 ALA A CA 1
ATOM 765 C C . ALA A 1 97 ? 8.932 15.560 -30.072 1.00 38.12 97 ALA A C 1
ATOM 767 O O . ALA A 1 97 ? 8.433 16.175 -29.101 1.00 38.12 97 ALA A O 1
#

pLDDT: mean 87.92, std 14.08, range [38.12, 98.31]